Protein AF-X1LU28-F1 (afdb_monomer_lite)

Organism: NCBI:txid412755

Structure (mmCIF, N/CA/C/O backbone):
data_AF-X1LU28-F1
#
_entry.id   AF-X1LU28-F1
#
loop_
_atom_site.group_PDB
_atom_site.id
_atom_site.type_symbol
_atom_site.label_atom_id
_atom_site.label_alt_id
_atom_site.label_comp_id
_atom_site.label_asym_id
_atom_site.label_entity_id
_atom_site.label_seq_id
_atom_site.pdbx_PDB_ins_code
_atom_site.Cartn_x
_atom_site.Cartn_y
_atom_site.Cartn_z
_atom_site.occupancy
_atom_site.B_iso_or_equiv
_atom_site.auth_seq_id
_atom_site.auth_comp_id
_atom_site.auth_asym_id
_atom_site.auth_atom_id
_atom_site.pdbx_PDB_model_num
ATOM 1 N N . MET A 1 1 ? -1.250 9.328 -25.903 1.00 50.66 1 MET A N 1
ATOM 2 C CA . MET A 1 1 ? -0.252 8.942 -24.880 1.00 50.66 1 MET A CA 1
ATOM 3 C C . MET A 1 1 ? 1.094 9.485 -25.324 1.00 50.66 1 MET A C 1
ATOM 5 O O . MET A 1 1 ? 1.466 9.233 -26.464 1.00 50.66 1 MET A O 1
ATOM 9 N N . GLN A 1 2 ? 1.773 10.285 -24.494 1.00 60.81 2 GLN A N 1
ATOM 10 C CA . GLN A 1 2 ? 3.169 10.655 -24.757 1.00 60.81 2 GLN A CA 1
ATOM 11 C C . GLN A 1 2 ? 4.023 9.383 -24.727 1.00 60.81 2 GLN A C 1
ATOM 13 O O . GLN A 1 2 ? 3.804 8.525 -23.872 1.00 60.81 2 GLN A O 1
ATOM 18 N N . LYS A 1 3 ? 4.954 9.246 -25.677 1.00 57.94 3 LYS A N 1
ATOM 19 C CA . LYS A 1 3 ? 5.931 8.153 -25.653 1.00 57.94 3 LYS A CA 1
ATOM 20 C C . LYS A 1 3 ? 6.828 8.332 -24.434 1.00 57.94 3 LYS A C 1
ATOM 22 O O . LYS A 1 3 ? 7.288 9.442 -24.176 1.00 57.94 3 LYS A O 1
ATOM 27 N N . ASN A 1 4 ? 7.042 7.251 -23.693 1.00 58.03 4 ASN A N 1
ATOM 28 C CA . ASN A 1 4 ? 7.900 7.263 -22.523 1.00 58.03 4 ASN A CA 1
ATOM 29 C C . ASN A 1 4 ? 9.344 7.570 -22.950 1.00 58.03 4 ASN A C 1
ATOM 31 O O . ASN A 1 4 ? 9.862 6.947 -23.878 1.00 58.03 4 ASN A O 1
ATOM 35 N N . SER A 1 5 ? 9.981 8.535 -22.286 1.00 65.88 5 SER A N 1
ATOM 36 C CA . SER A 1 5 ? 11.342 8.988 -22.599 1.00 65.88 5 SER A CA 1
ATOM 37 C C . SER A 1 5 ? 12.382 7.876 -22.432 1.00 65.88 5 SER A C 1
ATOM 39 O O . SER A 1 5 ? 13.448 7.937 -23.036 1.00 65.88 5 SER A O 1
ATOM 41 N N . ASN A 1 6 ? 12.062 6.843 -21.645 1.00 60.34 6 ASN A N 1
ATOM 42 C CA . ASN A 1 6 ? 12.892 5.661 -21.462 1.00 60.34 6 ASN A CA 1
ATOM 43 C C . ASN A 1 6 ? 12.106 4.378 -21.822 1.00 60.34 6 ASN A C 1
ATOM 45 O O . ASN A 1 6 ? 11.389 3.827 -20.980 1.00 60.34 6 ASN A O 1
ATOM 49 N N . PRO A 1 7 ? 12.252 3.865 -23.059 1.00 60.25 7 PRO A N 1
ATOM 50 C CA . PRO A 1 7 ? 11.539 2.677 -23.538 1.00 60.25 7 PRO A CA 1
ATOM 51 C C . PRO A 1 7 ? 11.862 1.404 -22.748 1.00 60.25 7 PRO A C 1
ATOM 53 O O . PRO A 1 7 ? 11.072 0.467 -22.737 1.00 60.25 7 PRO A O 1
ATOM 56 N N . GLN A 1 8 ? 13.007 1.356 -22.057 1.00 59.94 8 GLN A N 1
ATOM 57 C CA . GLN A 1 8 ? 13.402 0.191 -21.259 1.00 59.94 8 GLN A CA 1
ATOM 58 C C . GLN A 1 8 ? 12.588 0.039 -19.967 1.00 59.94 8 GLN A C 1
ATOM 60 O O . GLN A 1 8 ? 12.645 -1.017 -19.335 1.00 59.94 8 GLN A O 1
ATOM 65 N N . ILE A 1 9 ? 11.837 1.074 -19.571 1.00 59.84 9 ILE A N 1
ATOM 66 C CA . ILE A 1 9 ? 10.897 1.027 -18.444 1.00 59.84 9 ILE A CA 1
ATOM 67 C C . ILE A 1 9 ? 9.617 0.276 -18.841 1.00 59.84 9 ILE A C 1
ATOM 69 O O . ILE A 1 9 ? 8.984 -0.352 -17.994 1.00 59.84 9 ILE A O 1
ATOM 73 N N . GLU A 1 10 ? 9.262 0.259 -20.130 1.00 61.03 10 GLU A N 1
ATOM 74 C CA . GLU A 1 10 ? 8.121 -0.489 -20.674 1.00 61.03 10 GLU A CA 1
ATOM 75 C C . GLU A 1 10 ? 8.454 -1.983 -20.827 1.00 61.03 10 GLU A C 1
ATOM 77 O O . GLU A 1 10 ? 8.316 -2.584 -21.892 1.00 61.03 10 GLU A O 1
ATOM 82 N N . LYS A 1 11 ? 8.920 -2.623 -19.752 1.00 66.44 11 LYS A N 1
ATOM 83 C CA . LYS A 1 11 ? 9.027 -4.084 -19.723 1.00 66.44 11 LYS A CA 1
ATOM 84 C C . LYS A 1 11 ? 7.631 -4.680 -19.620 1.00 66.44 11 LYS A C 1
ATOM 86 O O . LYS A 1 11 ? 6.790 -4.202 -18.858 1.00 66.44 11 LYS A O 1
ATOM 91 N N . MET A 1 12 ? 7.399 -5.759 -20.366 1.00 68.94 12 MET A N 1
ATOM 92 C CA . MET A 1 12 ? 6.177 -6.540 -20.216 1.00 68.94 12 MET A CA 1
ATOM 93 C C . MET A 1 12 ? 6.096 -7.041 -18.771 1.00 68.94 12 MET A C 1
ATOM 95 O O . MET A 1 12 ? 6.982 -7.755 -18.306 1.00 68.94 12 MET A O 1
ATOM 99 N N . ILE A 1 13 ? 5.046 -6.634 -18.059 1.00 79.12 13 ILE A N 1
ATOM 100 C CA . ILE A 1 13 ? 4.783 -7.104 -16.702 1.00 79.12 13 ILE A CA 1
ATOM 101 C C . ILE A 1 13 ? 4.553 -8.620 -16.721 1.00 79.12 13 ILE A C 1
ATOM 103 O O . ILE A 1 13 ? 3.883 -9.146 -17.617 1.00 79.12 13 ILE A O 1
ATOM 107 N N . ASP A 1 14 ? 5.090 -9.326 -15.727 1.00 87.69 14 ASP A N 1
ATOM 108 C CA . ASP A 1 14 ? 4.765 -10.735 -15.528 1.00 87.69 14 ASP A CA 1
ATOM 109 C C . ASP A 1 14 ? 3.256 -10.859 -15.260 1.00 87.69 14 ASP A C 1
ATOM 111 O O . ASP A 1 14 ? 2.732 -10.353 -14.264 1.00 87.69 14 ASP A O 1
ATOM 115 N N . LYS A 1 15 ? 2.540 -11.521 -16.177 1.00 90.25 15 LYS A N 1
ATOM 116 C CA . LYS A 1 15 ? 1.077 -11.649 -16.119 1.00 90.25 15 LYS A CA 1
ATOM 117 C C . LYS A 1 15 ? 0.605 -12.442 -14.903 1.00 90.25 15 LYS A C 1
ATOM 119 O O . LYS A 1 15 ? -0.458 -12.140 -14.364 1.00 90.25 15 LYS A O 1
ATOM 124 N N . LYS A 1 16 ? 1.361 -13.458 -14.477 1.00 93.38 16 LYS A N 1
ATOM 125 C CA . LYS A 1 16 ? 1.017 -14.269 -13.305 1.00 93.38 16 LYS A CA 1
ATOM 126 C C . LYS A 1 16 ? 1.147 -13.422 -12.048 1.00 93.38 16 LYS A C 1
ATOM 128 O O . LYS A 1 16 ? 0.221 -13.393 -11.243 1.00 93.38 16 LYS A O 1
ATOM 133 N N . TRP A 1 17 ? 2.250 -12.691 -11.927 1.00 91.25 17 TRP A N 1
ATOM 134 C CA . TRP A 1 17 ? 2.463 -11.766 -10.820 1.00 91.25 17 TRP A CA 1
ATOM 135 C C . TRP A 1 17 ? 1.398 -10.662 -10.777 1.00 91.25 17 TRP A C 1
ATOM 137 O O . TRP A 1 17 ? 0.827 -10.397 -9.723 1.00 91.25 17 TRP A O 1
ATOM 147 N N . ALA A 1 18 ? 1.068 -10.064 -11.925 1.00 90.50 18 ALA A N 1
ATOM 148 C CA . ALA A 1 18 ? 0.042 -9.027 -12.011 1.00 90.50 18 ALA A CA 1
ATOM 149 C C . ALA A 1 18 ? -1.345 -9.531 -11.575 1.00 90.50 18 ALA A C 1
ATOM 151 O O . ALA A 1 18 ? -2.069 -8.820 -10.875 1.00 90.50 18 ALA A O 1
ATOM 152 N N . ASN A 1 19 ? -1.713 -10.757 -11.964 1.00 94.94 19 ASN A N 1
ATOM 153 C CA . ASN A 1 19 ? -2.973 -11.371 -11.548 1.00 94.94 19 ASN A CA 1
ATOM 154 C C . ASN A 1 19 ? -3.010 -11.648 -10.039 1.00 94.94 19 ASN A C 1
ATOM 156 O O . ASN A 1 19 ? -3.988 -11.270 -9.399 1.00 94.94 19 ASN A O 1
ATOM 160 N N . ASP A 1 20 ? -1.944 -12.221 -9.469 1.00 95.62 20 ASP A N 1
ATOM 161 C CA . ASP A 1 20 ? -1.843 -12.472 -8.021 1.00 95.62 20 ASP A CA 1
ATOM 162 C C . ASP A 1 20 ? -1.931 -11.163 -7.219 1.00 95.62 20 ASP A C 1
ATOM 164 O O . ASP A 1 20 ? -2.694 -11.063 -6.255 1.00 95.62 20 ASP A O 1
ATOM 168 N N . LEU A 1 21 ? -1.245 -10.105 -7.665 1.00 90.44 21 LEU A N 1
ATOM 169 C CA . LEU A 1 21 ? -1.344 -8.787 -7.039 1.00 90.44 21 LEU A CA 1
ATOM 170 C C . LEU A 1 21 ? -2.777 -8.237 -7.095 1.00 90.44 21 LEU A C 1
ATOM 172 O O . LEU A 1 21 ? -3.296 -7.757 -6.085 1.00 90.44 21 LEU A O 1
ATOM 176 N N . ARG A 1 22 ? -3.436 -8.319 -8.256 1.00 93.12 22 ARG A N 1
ATOM 177 C CA . ARG A 1 22 ? -4.828 -7.875 -8.428 1.00 93.12 22 ARG A CA 1
ATOM 178 C C . ARG A 1 22 ? -5.773 -8.619 -7.486 1.00 93.12 22 ARG A C 1
ATOM 180 O O . ARG A 1 22 ? -6.651 -7.993 -6.893 1.00 93.12 22 ARG A O 1
ATOM 187 N N . GLU A 1 23 ? -5.610 -9.929 -7.341 1.00 96.06 23 GLU A N 1
ATOM 188 C CA . GLU A 1 23 ? -6.420 -10.752 -6.438 1.00 96.06 23 GLU A CA 1
ATOM 189 C C . GLU A 1 23 ? -6.228 -10.331 -4.979 1.00 96.06 23 GLU A C 1
ATOM 191 O O . GLU A 1 23 ? -7.210 -10.040 -4.294 1.00 96.06 23 GLU A O 1
ATOM 196 N N . ARG A 1 24 ? -4.979 -10.171 -4.524 1.00 93.19 24 ARG A N 1
ATOM 197 C CA . ARG A 1 24 ? -4.675 -9.698 -3.162 1.00 93.19 24 ARG A CA 1
ATOM 198 C C . ARG A 1 24 ? -5.268 -8.321 -2.876 1.00 93.19 24 ARG A C 1
ATOM 200 O O . ARG A 1 24 ? -5.863 -8.120 -1.820 1.00 93.19 24 ARG A O 1
ATOM 207 N N . LEU A 1 25 ? -5.155 -7.385 -3.820 1.00 89.81 25 LEU A N 1
ATOM 208 C CA . LEU A 1 25 ? -5.742 -6.048 -3.692 1.00 89.81 25 LEU A CA 1
ATOM 209 C C . LEU A 1 25 ? -7.276 -6.087 -3.681 1.00 89.81 25 LEU A C 1
ATOM 211 O O . LEU A 1 25 ? -7.906 -5.305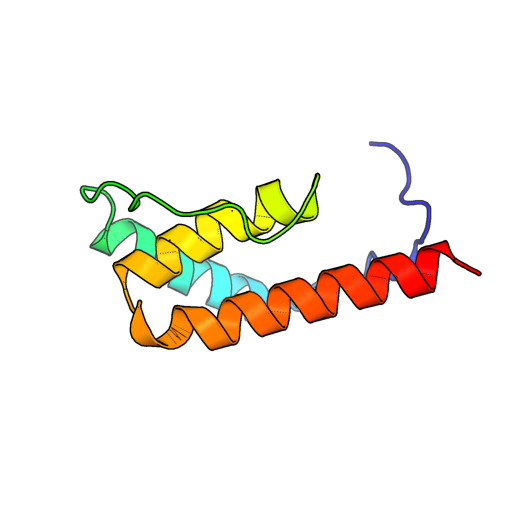 -2.972 1.00 89.81 25 LEU A O 1
ATOM 215 N N . THR A 1 26 ? -7.884 -7.008 -4.430 1.00 93.12 26 THR A N 1
ATOM 216 C CA . THR A 1 26 ? -9.340 -7.206 -4.432 1.00 93.12 26 THR A CA 1
ATOM 217 C C . THR A 1 26 ? -9.822 -7.731 -3.084 1.00 93.12 26 THR A C 1
ATOM 219 O O . THR A 1 26 ? -10.786 -7.199 -2.539 1.00 93.12 26 THR A O 1
ATOM 222 N N . ILE A 1 27 ? -9.124 -8.716 -2.511 1.00 94.25 27 ILE A N 1
ATOM 223 C CA . ILE A 1 27 ? -9.419 -9.256 -1.176 1.00 94.25 27 ILE A CA 1
ATOM 224 C C . ILE A 1 27 ? -9.258 -8.170 -0.111 1.00 94.25 27 ILE A C 1
ATOM 226 O O . ILE A 1 27 ? -10.153 -7.984 0.710 1.00 94.25 27 ILE A O 1
ATOM 230 N N . PHE A 1 28 ? -8.158 -7.411 -0.154 1.00 91.06 28 PHE A N 1
ATOM 231 C CA . PHE A 1 28 ? -7.963 -6.258 0.724 1.00 91.06 28 PHE A CA 1
ATOM 232 C C . PHE A 1 28 ? -9.152 -5.299 0.622 1.00 91.06 28 PHE A C 1
ATOM 234 O O . PHE A 1 28 ? -9.783 -4.980 1.627 1.00 91.06 28 PHE A O 1
ATOM 241 N N . ARG A 1 29 ? -9.522 -4.893 -0.597 1.00 89.38 29 ARG A N 1
ATOM 242 C CA . ARG A 1 29 ? -10.647 -3.980 -0.793 1.00 89.38 29 ARG A CA 1
ATOM 243 C C . ARG A 1 29 ? -11.933 -4.560 -0.221 1.00 89.38 29 ARG A C 1
ATOM 245 O O . ARG A 1 29 ? -12.625 -3.832 0.466 1.00 89.38 29 ARG A O 1
ATOM 252 N N . ALA A 1 30 ? -12.238 -5.834 -0.455 1.00 94.06 30 ALA A N 1
ATOM 253 C CA . ALA A 1 30 ? -13.440 -6.472 0.080 1.00 94.06 30 ALA A CA 1
ATOM 254 C C . ALA A 1 30 ? -13.472 -6.467 1.619 1.00 94.06 30 ALA A C 1
ATOM 256 O O . ALA A 1 30 ? -14.502 -6.141 2.205 1.00 94.06 30 ALA A O 1
ATOM 257 N N . ASN A 1 31 ? -12.340 -6.753 2.268 1.00 94.69 31 ASN A N 1
ATOM 258 C CA . ASN A 1 31 ? -12.238 -6.816 3.729 1.00 94.69 31 ASN A CA 1
ATOM 259 C C . ASN A 1 31 ? -12.317 -5.439 4.405 1.00 94.69 31 ASN A C 1
ATOM 261 O O . ASN A 1 31 ? -12.764 -5.339 5.547 1.00 94.69 31 ASN A O 1
ATOM 265 N N . TYR A 1 32 ? -11.884 -4.384 3.714 1.00 93.25 32 TYR A N 1
ATOM 266 C CA . TYR A 1 32 ? -11.734 -3.046 4.288 1.00 93.25 32 TYR A CA 1
ATOM 267 C C . TYR A 1 32 ? -12.594 -1.978 3.595 1.00 93.25 32 TYR A C 1
ATOM 269 O O . TYR A 1 32 ? -12.414 -0.795 3.861 1.00 93.25 32 TYR A O 1
ATOM 277 N N . ILE A 1 33 ? -13.559 -2.359 2.745 1.00 91.00 33 ILE A N 1
ATOM 278 C CA . ILE A 1 33 ? -14.345 -1.417 1.920 1.00 91.00 33 ILE A CA 1
ATOM 279 C C . ILE A 1 33 ? -15.120 -0.374 2.737 1.00 91.00 33 ILE A C 1
ATOM 281 O O . ILE A 1 33 ? -15.373 0.722 2.249 1.00 91.00 33 ILE A O 1
ATOM 285 N N . THR A 1 34 ? -15.509 -0.719 3.965 1.00 93.62 34 THR A N 1
ATOM 286 C CA . THR A 1 34 ? -16.266 0.149 4.880 1.00 93.62 34 THR A CA 1
ATOM 287 C C . THR A 1 34 ? -15.380 0.905 5.866 1.00 93.62 34 THR A C 1
ATOM 289 O O . THR A 1 34 ? -15.893 1.653 6.696 1.00 93.62 34 THR A O 1
ATOM 292 N N . LYS A 1 35 ? -14.062 0.689 5.830 1.00 92.69 35 LYS A N 1
ATOM 293 C CA . LYS A 1 35 ? -13.107 1.360 6.710 1.00 92.69 35 LYS A CA 1
ATOM 294 C C . LYS A 1 35 ? -12.563 2.596 6.011 1.00 92.69 35 LYS A C 1
ATOM 296 O O . LYS A 1 35 ? -12.168 2.539 4.850 1.00 92.69 35 LYS A O 1
ATOM 301 N N . GLU A 1 36 ? -12.512 3.699 6.742 1.00 92.12 36 GLU A N 1
ATOM 302 C CA . GLU A 1 36 ? -11.809 4.886 6.274 1.00 92.12 36 GLU A CA 1
ATOM 303 C C . GLU A 1 36 ? -10.298 4.660 6.340 1.00 92.12 36 GLU A C 1
ATOM 305 O O . GLU A 1 36 ? -9.782 3.980 7.234 1.00 92.12 36 GLU A O 1
ATOM 310 N N . LEU A 1 37 ? -9.587 5.218 5.362 1.00 91.62 37 LEU A N 1
ATOM 311 C CA . LEU A 1 37 ? -8.134 5.206 5.373 1.00 91.62 37 LEU A CA 1
ATOM 312 C C . LEU A 1 37 ? -7.631 6.126 6.494 1.00 91.62 37 LEU A C 1
ATOM 314 O O . LEU A 1 37 ? -8.110 7.255 6.603 1.00 91.62 37 LEU A O 1
ATOM 318 N N . PRO A 1 38 ? -6.659 5.680 7.307 1.00 94.25 38 PRO A N 1
ATOM 319 C CA . PRO A 1 38 ? -6.143 6.486 8.403 1.00 94.25 38 PRO A CA 1
ATOM 320 C C . PRO A 1 38 ? -5.440 7.743 7.888 1.00 94.25 38 PRO A C 1
ATOM 322 O O . PRO A 1 38 ? -4.847 7.752 6.801 1.00 94.25 38 PRO A O 1
ATOM 325 N N . GLU A 1 39 ? -5.452 8.797 8.703 1.00 93.75 39 GLU A N 1
ATOM 326 C CA . GLU A 1 39 ? -4.618 9.969 8.458 1.00 93.75 39 GLU A CA 1
ATOM 327 C C . GLU A 1 39 ? -3.133 9.588 8.473 1.00 93.75 39 GLU A C 1
ATOM 329 O O . GLU A 1 39 ? -2.669 8.765 9.268 1.00 93.75 39 GLU A O 1
ATOM 334 N N . ALA A 1 40 ? -2.370 10.194 7.566 1.00 93.50 40 ALA A N 1
ATOM 335 C CA . ALA A 1 40 ? -0.965 9.888 7.375 1.00 93.50 40 ALA A CA 1
ATOM 336 C C . ALA A 1 40 ? -0.184 11.137 6.967 1.00 93.50 40 ALA A C 1
ATOM 338 O O . ALA A 1 40 ? -0.672 11.989 6.228 1.00 93.50 40 ALA A O 1
ATOM 339 N N . GLN A 1 41 ? 1.068 11.215 7.412 1.00 92.44 41 GLN A N 1
ATOM 340 C CA . GLN A 1 41 ? 2.007 12.226 6.931 1.00 92.44 41 GLN A CA 1
ATOM 341 C C . GLN A 1 41 ? 2.489 11.898 5.514 1.00 92.44 41 GLN A C 1
ATOM 343 O O . GLN A 1 41 ? 2.625 10.726 5.154 1.00 92.44 41 GLN A O 1
ATOM 348 N N . TYR A 1 42 ? 2.819 12.927 4.736 1.00 92.38 42 TYR A N 1
ATOM 349 C CA . TYR A 1 42 ? 3.484 12.746 3.449 1.00 92.38 42 TYR A CA 1
ATOM 350 C C . TYR A 1 42 ? 4.889 12.162 3.627 1.00 92.38 42 TYR A C 1
ATOM 352 O O . TYR A 1 42 ? 5.642 12.571 4.511 1.00 92.38 42 TYR A O 1
ATOM 360 N N . ILE A 1 43 ? 5.237 11.200 2.772 1.00 91.56 43 ILE A N 1
ATOM 361 C CA . ILE A 1 43 ? 6.488 10.424 2.864 1.00 91.56 43 ILE A CA 1
ATOM 362 C C . ILE A 1 43 ? 7.381 10.562 1.623 1.00 91.56 43 ILE A C 1
ATOM 364 O O . ILE A 1 43 ? 8.492 10.039 1.610 1.00 91.56 43 ILE A O 1
ATOM 368 N N . ALA A 1 44 ? 6.905 11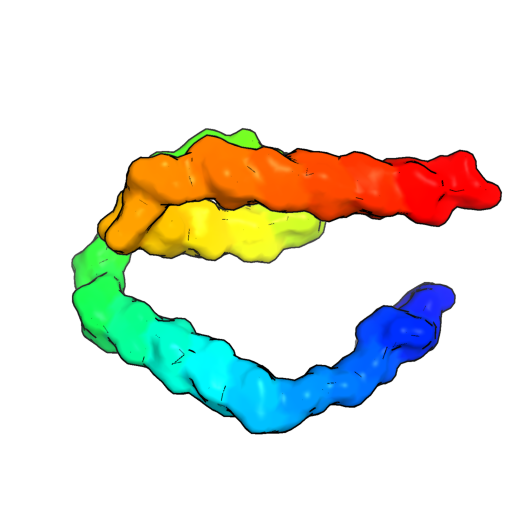.260 0.590 1.00 92.56 44 ALA A N 1
ATOM 369 C CA . ALA A 1 44 ? 7.637 11.572 -0.635 1.00 92.56 44 ALA A CA 1
ATOM 370 C C . ALA A 1 44 ? 7.127 12.895 -1.233 1.00 92.56 44 ALA A C 1
ATOM 372 O O . ALA A 1 44 ? 6.247 13.548 -0.668 1.00 92.56 44 ALA A O 1
ATOM 373 N N . ARG A 1 45 ? 7.637 13.281 -2.410 1.00 88.44 45 ARG A N 1
ATOM 374 C CA . ARG A 1 45 ? 7.149 14.433 -3.191 1.00 88.44 45 ARG A CA 1
ATOM 375 C C . ARG A 1 45 ? 6.627 14.024 -4.574 1.00 88.44 45 ARG A C 1
ATOM 377 O O . ARG A 1 45 ? 6.973 12.962 -5.095 1.00 88.44 45 ARG A O 1
ATOM 384 N N . GLY A 1 46 ? 5.793 14.887 -5.158 1.00 89.94 46 GLY A N 1
ATOM 385 C CA . GLY A 1 46 ? 5.284 14.764 -6.528 1.00 89.94 46 GLY A CA 1
ATOM 386 C C . GLY A 1 46 ? 4.594 13.427 -6.814 1.00 89.94 46 GLY A C 1
ATOM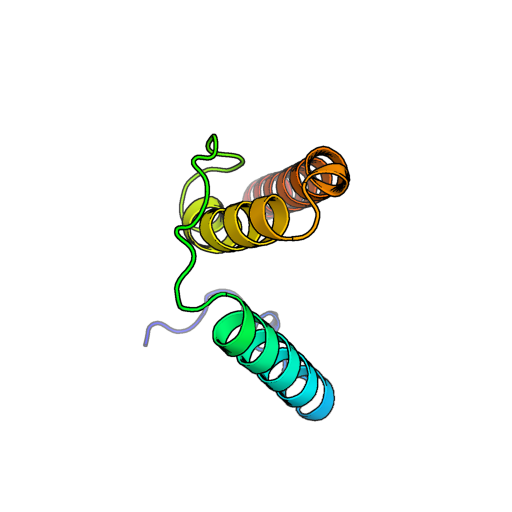 387 O O . GLY A 1 46 ? 3.908 12.867 -5.957 1.00 89.94 46 GLY A O 1
ATOM 388 N N . ARG A 1 47 ? 4.831 12.879 -8.013 1.00 89.31 47 ARG A N 1
ATOM 389 C CA . ARG A 1 47 ? 4.182 11.646 -8.484 1.00 89.31 47 ARG A CA 1
ATOM 390 C C . ARG A 1 47 ? 4.468 10.426 -7.610 1.00 89.31 47 ARG A C 1
ATOM 392 O O . ARG A 1 47 ? 3.623 9.544 -7.489 1.00 89.31 47 ARG A O 1
ATOM 399 N N . LEU A 1 48 ? 5.652 10.359 -7.000 1.00 90.50 48 LEU A N 1
ATOM 400 C CA . LEU A 1 48 ? 5.977 9.261 -6.092 1.00 90.50 48 LEU A CA 1
ATOM 401 C C . LEU A 1 48 ? 5.062 9.291 -4.863 1.00 90.50 48 LEU A C 1
ATOM 403 O O . LEU A 1 48 ? 4.553 8.248 -4.468 1.00 90.50 48 LEU A O 1
ATOM 407 N N . ASN A 1 49 ? 4.803 10.475 -4.305 1.00 93.25 49 ASN A N 1
ATOM 408 C CA . ASN A 1 49 ? 3.876 10.621 -3.187 1.00 93.25 49 ASN A CA 1
ATOM 409 C C . ASN A 1 49 ? 2.446 10.243 -3.577 1.00 93.25 49 ASN A C 1
ATOM 411 O O . ASN A 1 49 ? 1.817 9.484 -2.857 1.00 93.25 49 ASN A O 1
ATOM 415 N N . GLU A 1 50 ? 1.957 10.701 -4.731 1.00 92.81 50 GLU A N 1
ATOM 416 C CA . GLU A 1 50 ? 0.606 10.365 -5.214 1.00 92.81 50 GLU A CA 1
ATOM 417 C C . GLU A 1 50 ? 0.366 8.852 -5.310 1.00 92.81 50 GLU A C 1
ATOM 419 O O . GLU A 1 50 ? -0.731 8.379 -5.027 1.00 92.81 50 GLU A O 1
ATOM 424 N N . ILE A 1 51 ? 1.393 8.088 -5.692 1.00 91.81 51 ILE A N 1
ATOM 425 C CA . ILE A 1 51 ? 1.315 6.626 -5.789 1.00 91.81 51 ILE A CA 1
ATOM 426 C C . ILE A 1 51 ? 1.475 5.976 -4.408 1.00 91.81 51 ILE A C 1
ATOM 428 O O . ILE A 1 51 ? 0.726 5.065 -4.061 1.00 91.81 51 ILE A O 1
ATOM 432 N N . MET A 1 52 ? 2.460 6.416 -3.620 1.00 94.81 52 MET A N 1
ATOM 433 C CA . MET A 1 52 ? 2.834 5.746 -2.370 1.00 94.81 52 MET A CA 1
ATOM 434 C C . MET A 1 52 ? 1.928 6.096 -1.194 1.00 94.81 52 MET A C 1
ATOM 436 O O . MET A 1 52 ? 1.786 5.281 -0.290 1.00 94.81 52 MET A O 1
ATOM 440 N N . PHE A 1 53 ? 1.305 7.273 -1.186 1.00 94.69 53 PHE A N 1
ATOM 441 C CA . PHE A 1 53 ? 0.454 7.729 -0.090 1.00 94.69 53 PHE A CA 1
ATOM 442 C C . PHE A 1 53 ? -0.744 6.801 0.186 1.00 94.69 53 PHE A C 1
ATOM 444 O O . PHE A 1 53 ? -0.855 6.330 1.319 1.00 94.69 53 PHE A O 1
ATOM 451 N N . PRO A 1 54 ? -1.584 6.422 -0.800 1.00 92.69 54 PRO A N 1
ATOM 452 C CA . PRO A 1 54 ? -2.679 5.482 -0.544 1.00 92.69 54 PRO A CA 1
ATOM 453 C C . PRO A 1 54 ? -2.187 4.085 -0.133 1.00 92.69 54 PRO A C 1
ATOM 455 O O . PRO A 1 54 ? -2.837 3.411 0.669 1.00 92.69 54 PRO A O 1
ATOM 458 N N . LEU A 1 55 ? -1.022 3.646 -0.627 1.00 92.94 55 LEU A N 1
ATOM 459 C CA . LEU A 1 55 ? -0.407 2.379 -0.214 1.00 92.94 55 LEU A CA 1
ATOM 460 C C . LEU A 1 55 ? 0.077 2.441 1.239 1.00 92.94 55 LEU A C 1
ATOM 462 O O . LEU A 1 55 ? -0.100 1.485 1.989 1.00 92.94 55 LEU A O 1
ATOM 466 N N . TYR A 1 56 ? 0.629 3.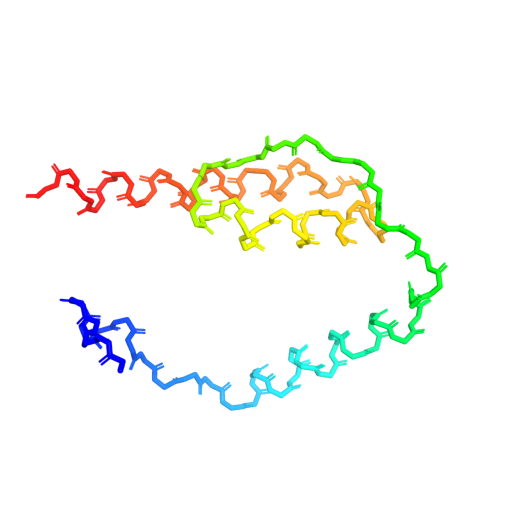580 1.653 1.00 95.88 56 TYR A N 1
ATOM 467 C CA . TYR A 1 56 ? 1.038 3.821 3.028 1.00 95.88 56 TYR A CA 1
ATOM 468 C C . TYR A 1 56 ? -0.163 3.850 3.976 1.00 95.88 56 TYR A C 1
ATOM 470 O O . TYR A 1 56 ? -0.136 3.184 5.005 1.00 95.88 56 TYR A O 1
ATOM 478 N N . GLN A 1 57 ? -1.250 4.537 3.616 1.00 94.62 57 GLN A N 1
ATOM 479 C CA . GLN A 1 57 ? -2.483 4.517 4.410 1.00 94.62 57 GLN A CA 1
ATOM 480 C C . GLN A 1 57 ? -3.073 3.106 4.512 1.00 94.62 57 GLN A C 1
ATOM 482 O O . GLN A 1 57 ? -3.486 2.682 5.589 1.00 94.62 57 GLN A O 1
ATOM 487 N N . SER A 1 58 ? -3.050 2.351 3.410 1.00 93.94 58 SER A N 1
ATOM 488 C CA . SER A 1 58 ? -3.475 0.947 3.398 1.00 93.94 58 SER A CA 1
ATOM 489 C C . SER A 1 58 ? -2.619 0.095 4.337 1.00 93.94 58 SER A C 1
ATOM 491 O O . SER A 1 58 ? -3.158 -0.727 5.070 1.00 93.94 58 SER A O 1
ATOM 493 N N . LEU A 1 59 ? -1.300 0.321 4.369 1.00 94.75 59 LEU A N 1
ATOM 494 C CA . LEU A 1 59 ? -0.392 -0.342 5.304 1.00 94.75 59 LEU A CA 1
ATOM 495 C C . LEU A 1 59 ? -0.711 0.020 6.756 1.00 94.75 59 LEU A C 1
ATOM 497 O O . LEU A 1 59 ? -0.779 -0.869 7.596 1.00 94.75 59 LEU A O 1
ATOM 501 N N . LEU A 1 60 ? -0.937 1.300 7.055 1.00 95.44 60 LEU A N 1
ATOM 502 C CA . LEU A 1 60 ? -1.284 1.746 8.407 1.00 95.44 60 LEU A CA 1
ATOM 503 C C . LEU A 1 60 ? -2.593 1.129 8.912 1.00 95.44 60 LEU A C 1
ATOM 505 O O . LEU A 1 60 ? -2.737 0.928 10.114 1.00 95.44 60 LEU A O 1
ATOM 509 N N . LEU A 1 61 ? -3.521 0.806 8.010 1.00 94.19 61 LEU A N 1
ATOM 510 C CA . LEU A 1 61 ? -4.782 0.156 8.355 1.00 94.19 61 LEU A CA 1
ATOM 511 C C . LEU A 1 61 ? -4.610 -1.319 8.760 1.00 94.19 61 LEU A C 1
ATOM 513 O O . LEU A 1 61 ? -5.377 -1.807 9.587 1.00 94.19 61 LEU A O 1
ATOM 517 N N .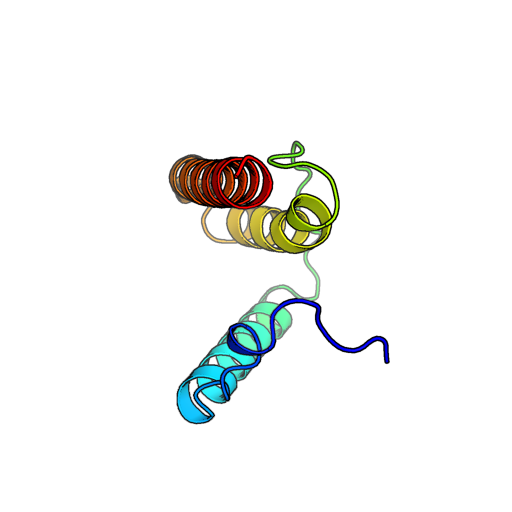 VAL A 1 62 ? -3.642 -2.039 8.178 1.00 92.94 62 VAL A N 1
ATOM 518 C CA . VAL A 1 62 ? -3.550 -3.514 8.307 1.00 92.94 62 VAL A CA 1
ATOM 519 C C . VAL A 1 62 ? -2.279 -4.032 8.970 1.00 92.94 62 VAL A C 1
ATOM 521 O O . VAL A 1 62 ? -2.255 -5.179 9.401 1.00 92.94 62 VAL A O 1
ATOM 524 N N . GLY A 1 63 ? -1.235 -3.214 9.038 1.00 94.12 63 GLY A N 1
ATOM 525 C CA . GLY A 1 63 ? 0.071 -3.563 9.594 1.00 94.12 63 GLY A CA 1
ATOM 526 C C . GLY A 1 63 ? 0.887 -2.312 9.936 1.00 94.12 63 GLY A C 1
ATOM 527 O O . GLY A 1 63 ? 1.941 -2.080 9.327 1.00 94.12 63 GLY A O 1
ATOM 528 N N . PRO A 1 64 ? 0.402 -1.454 10.856 1.00 95.62 64 PRO A N 1
ATOM 529 C CA . PRO A 1 64 ? 1.055 -0.192 11.205 1.00 95.62 64 PRO A CA 1
ATOM 530 C C . PRO A 1 64 ? 2.485 -0.363 11.740 1.00 95.62 64 PRO A C 1
ATOM 532 O O . PRO A 1 64 ? 3.308 0.541 11.589 1.00 95.62 64 PRO A O 1
ATOM 535 N N . GLU A 1 65 ? 2.826 -1.520 12.306 1.00 97.25 65 GLU A N 1
ATOM 536 C CA . GLU A 1 65 ? 4.169 -1.869 12.774 1.00 97.25 65 GLU A CA 1
ATOM 537 C C . GLU A 1 65 ? 5.228 -1.822 11.662 1.00 97.25 65 GLU A C 1
ATOM 539 O O . GLU A 1 65 ? 6.401 -1.559 11.928 1.00 97.25 65 GLU A O 1
ATOM 544 N N . ARG A 1 66 ? 4.823 -1.991 10.396 1.00 96.00 66 ARG A N 1
ATOM 545 C CA . ARG A 1 66 ? 5.724 -1.964 9.232 1.00 96.00 66 ARG A CA 1
ATOM 546 C C . ARG A 1 66 ? 5.935 -0.566 8.649 1.00 96.00 66 ARG A C 1
ATOM 548 O O . ARG A 1 66 ? 6.632 -0.411 7.645 1.00 96.00 66 ARG A O 1
ATOM 555 N N . LYS A 1 67 ? 5.369 0.473 9.272 1.00 95.94 67 LYS A N 1
ATOM 556 C CA . LYS A 1 67 ? 5.465 1.875 8.832 1.00 95.94 67 LYS A CA 1
ATOM 557 C C . LYS A 1 67 ? 6.898 2.309 8.516 1.00 95.94 67 LYS A C 1
ATOM 559 O O . LYS A 1 67 ? 7.133 2.910 7.470 1.00 95.94 67 LYS A O 1
ATOM 564 N N . ASN A 1 68 ? 7.844 2.035 9.414 1.00 96.25 68 ASN A N 1
ATOM 565 C CA . ASN A 1 68 ? 9.219 2.519 9.260 1.00 96.25 68 ASN A CA 1
ATOM 566 C C . ASN A 1 68 ? 9.917 1.851 8.069 1.00 96.25 68 ASN A C 1
ATOM 568 O O . ASN A 1 68 ? 10.520 2.539 7.251 1.00 96.25 68 ASN A O 1
ATOM 572 N N . GLU A 1 69 ? 9.728 0.538 7.911 1.00 96.81 69 GLU A N 1
ATOM 573 C CA . GLU A 1 69 ? 10.248 -0.224 6.773 1.00 96.81 69 GLU A CA 1
ATOM 574 C C . GLU A 1 69 ? 9.734 0.343 5.440 1.00 96.81 69 GLU A C 1
ATOM 576 O O . GLU A 1 69 ? 10.504 0.549 4.498 1.00 96.81 69 GLU A O 1
ATOM 581 N N . PHE A 1 70 ? 8.440 0.667 5.373 1.00 96.00 70 PHE A N 1
ATOM 582 C CA . PHE A 1 70 ? 7.833 1.260 4.185 1.00 96.00 70 PHE A CA 1
ATOM 583 C C . PHE A 1 70 ? 8.409 2.642 3.863 1.00 96.00 70 PHE A C 1
ATOM 585 O O . PHE A 1 70 ? 8.782 2.910 2.720 1.00 96.00 70 PHE A O 1
ATOM 592 N N . ILE A 1 71 ? 8.531 3.511 4.870 1.00 95.25 71 ILE A N 1
ATOM 593 C CA . ILE A 1 71 ? 9.126 4.845 4.709 1.00 95.25 71 ILE A CA 1
ATOM 594 C C . ILE A 1 71 ? 10.560 4.733 4.176 1.00 95.25 71 ILE A C 1
ATOM 596 O O . ILE A 1 71 ? 10.939 5.477 3.269 1.00 95.25 71 ILE A O 1
ATOM 600 N N . ASP A 1 72 ? 11.349 3.789 4.684 1.00 96.00 72 ASP A N 1
ATOM 601 C CA . ASP A 1 72 ? 12.731 3.587 4.248 1.00 96.00 72 ASP A CA 1
ATOM 602 C C . ASP A 1 72 ? 12.829 3.061 2.809 1.00 96.00 72 ASP A C 1
ATOM 604 O O . ASP A 1 72 ? 13.750 3.421 2.071 1.00 96.00 72 ASP A O 1
ATOM 608 N N . ILE A 1 73 ? 11.875 2.239 2.361 1.00 94.94 73 ILE A N 1
ATOM 609 C CA . ILE A 1 73 ? 11.760 1.836 0.951 1.00 94.94 73 ILE A CA 1
ATOM 610 C C . ILE A 1 73 ? 11.461 3.053 0.071 1.00 94.94 73 ILE A C 1
ATOM 612 O O . ILE A 1 73 ? 12.162 3.283 -0.915 1.00 94.94 73 ILE A O 1
ATOM 616 N N . VAL A 1 74 ? 10.469 3.866 0.437 1.00 94.25 74 VAL A N 1
ATOM 617 C CA . VAL A 1 74 ? 10.072 5.040 -0.356 1.00 94.25 74 VAL A CA 1
ATOM 618 C C . VAL A 1 74 ? 11.214 6.053 -0.462 1.00 94.25 74 VAL A C 1
ATOM 620 O O . VAL A 1 74 ? 11.504 6.536 -1.557 1.00 94.25 74 VAL A O 1
ATOM 623 N N . LYS A 1 75 ? 11.936 6.306 0.636 1.00 92.44 75 LYS A N 1
ATOM 624 C CA . LYS A 1 75 ? 13.133 7.163 0.632 1.00 92.44 75 LYS A CA 1
ATOM 625 C C . LYS A 1 75 ? 14.226 6.638 -0.299 1.00 92.44 75 LYS A C 1
ATOM 627 O O . LYS A 1 75 ? 14.867 7.430 -0.985 1.00 92.44 75 LYS A O 1
ATOM 632 N N . ARG A 1 76 ? 14.450 5.319 -0.342 1.00 92.06 76 ARG A N 1
ATOM 633 C CA . ARG A 1 76 ? 15.422 4.704 -1.264 1.00 92.06 76 ARG A CA 1
ATOM 634 C C . ARG A 1 76 ? 15.015 4.880 -2.725 1.00 92.06 76 ARG A C 1
ATOM 636 O O . ARG A 1 76 ? 15.861 5.242 -3.536 1.00 92.06 76 ARG A O 1
ATOM 643 N N . ILE A 1 77 ? 13.732 4.699 -3.046 1.00 90.00 77 ILE A N 1
ATOM 644 C CA . ILE A 1 77 ? 13.203 4.926 -4.402 1.00 90.00 77 ILE A CA 1
ATOM 645 C C . ILE A 1 77 ? 13.404 6.385 -4.820 1.00 90.00 77 ILE A C 1
ATOM 647 O O . ILE A 1 77 ? 13.853 6.648 -5.933 1.00 90.00 77 ILE A O 1
ATOM 651 N N . GLN A 1 78 ? 13.104 7.333 -3.929 1.00 86.38 78 GLN A N 1
ATOM 652 C CA . GLN A 1 78 ? 13.270 8.753 -4.223 1.00 86.38 78 GLN A CA 1
ATOM 653 C C . GLN A 1 78 ? 14.738 9.112 -4.500 1.00 86.38 78 GLN A C 1
ATOM 655 O O . GLN A 1 78 ? 15.020 9.746 -5.511 1.00 86.38 78 GLN A O 1
ATOM 660 N N . LYS A 1 79 ? 15.673 8.632 -3.668 1.00 86.31 79 LYS A N 1
ATOM 661 C CA . LYS A 1 79 ? 17.116 8.836 -3.884 1.00 86.31 79 LYS A CA 1
ATOM 662 C C . LYS A 1 79 ? 17.618 8.224 -5.193 1.00 86.31 79 LYS A C 1
ATOM 664 O O . LYS A 1 79 ? 18.462 8.815 -5.853 1.00 86.31 79 LYS A O 1
ATOM 669 N N . SER A 1 80 ? 17.109 7.050 -5.574 1.00 81.81 80 SER A N 1
ATOM 670 C CA . SER A 1 80 ? 17.476 6.415 -6.848 1.00 81.81 80 SER A CA 1
ATOM 671 C C . SER A 1 80 ? 17.095 7.290 -8.040 1.00 81.81 80 SER A C 1
ATOM 673 O O . SER A 1 80 ? 17.889 7.429 -8.960 1.00 81.81 80 SER A O 1
ATOM 675 N N . LYS A 1 81 ? 15.914 7.922 -7.999 1.00 71.00 81 LYS A N 1
ATOM 676 C CA . LYS A 1 81 ? 15.473 8.847 -9.051 1.00 71.00 81 LYS A CA 1
ATOM 677 C C . LYS A 1 81 ? 16.323 10.110 -9.121 1.00 71.00 81 LYS A C 1
ATOM 679 O O . LYS A 1 81 ? 16.707 10.511 -10.208 1.00 71.00 81 LYS A O 1
ATOM 684 N N . GLU A 1 82 ? 16.641 10.705 -7.972 1.00 70.50 82 GLU A N 1
ATOM 685 C CA . GLU A 1 82 ? 17.492 11.903 -7.908 1.00 70.50 82 GLU A CA 1
ATOM 686 C C . GLU A 1 82 ? 18.891 11.634 -8.495 1.00 70.50 82 GLU A C 1
ATOM 688 O O . GLU A 1 82 ? 19.447 12.487 -9.1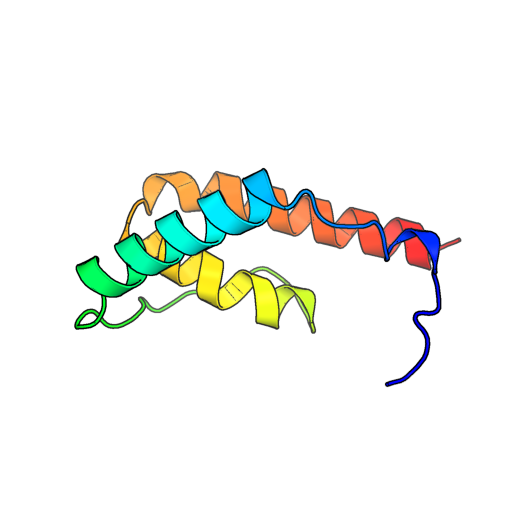80 1.00 70.50 82 GLU A O 1
ATOM 693 N N . ASN A 1 83 ? 19.435 10.429 -8.293 1.00 65.56 83 ASN A N 1
ATOM 694 C CA . ASN A 1 83 ? 20.724 10.029 -8.863 1.00 65.56 83 ASN A CA 1
ATOM 695 C C . ASN A 1 83 ? 20.662 9.696 -10.367 1.00 65.56 83 ASN A C 1
ATOM 697 O O . ASN A 1 83 ? 21.668 9.853 -11.051 1.00 65.56 83 ASN A O 1
ATOM 701 N N . GLU A 1 84 ? 19.522 9.219 -10.875 1.00 60.31 84 GLU A N 1
ATOM 702 C CA . GLU A 1 84 ? 19.311 8.950 -12.308 1.00 60.31 84 GLU A CA 1
ATOM 703 C C . GLU A 1 84 ? 19.049 10.230 -13.118 1.00 60.31 84 GLU A C 1
ATOM 705 O O . GLU A 1 84 ? 19.419 10.286 -14.285 1.00 60.31 84 GLU A O 1
ATOM 710 N N . GLU A 1 85 ? 18.436 11.255 -12.516 1.00 55.56 85 GLU A N 1
ATOM 711 C CA . GLU A 1 85 ? 18.192 12.566 -13.147 1.00 55.56 85 GLU A CA 1
ATOM 712 C C . GLU A 1 85 ? 19.388 13.536 -13.023 1.00 55.56 85 GLU A C 1
ATOM 714 O O . GLU A 1 85 ? 19.417 14.564 -13.696 1.00 55.56 85 GLU A O 1
ATOM 719 N N . GLY A 1 86 ? 20.362 13.232 -12.154 1.00 49.25 86 GLY A N 1
ATOM 720 C CA . GLY A 1 86 ? 21.557 14.047 -11.895 1.00 49.25 86 GLY A CA 1
ATOM 721 C C . GLY A 1 86 ? 22.801 13.711 -12.734 1.00 49.25 86 GLY A C 1
ATOM 722 O O . GLY A 1 86 ? 23.860 14.284 -12.467 1.00 49.25 86 GLY A O 1
ATOM 723 N N . MET A 1 87 ? 22.697 12.796 -13.707 1.00 42.84 87 MET A N 1
ATOM 724 C CA . MET A 1 87 ? 23.705 12.533 -14.755 1.00 42.84 87 MET A CA 1
ATOM 725 C C . MET A 1 87 ? 23.198 12.990 -16.122 1.00 42.84 87 MET A C 1
ATOM 727 O O . MET A 1 87 ? 24.059 13.336 -16.960 1.00 42.84 87 MET A O 1
#

Foldseek 3Di:
DPDDPDCVVPDDDDPVVVVVVVVVVVVLCVVCVPPDQDDDDQLDDDPLSVVCVSVLSSCCVPPVVCNVVSSVVSVVVRVVVVVVVVD

Secondary structure (DSSP, 8-state):
-PPPS-GGG-PPP-HHHHHHHHHHHHHHHHHHTTSPPPP----S-HHHHHHHHHHHHHHHHH-GGGHHHHHHHHHHHHHHHHHHH--

Sequence (87 aa):
MQKNSNPQIEKMIDKKWANDLRERLTIFRANYITKELPEAQYIARGRLNEIMFPLYQSLLLVGPERKNEFIDIVKRIQKSKENEEGM

pLDDT: mean 85.54, std 14.05, range [42.84, 97.25]

Radius of gyration: 15.57 Å; chains: 1; bounding box: 40×29×38 Å